Protein AF-A0A8T4JJK3-F1 (afdb_monomer_lite)

Sequence (96 aa):
MAKTKPSHKLLNNPKAQGISVNIIIIAAIALIILVVLVAVFTGRFGLFSTGVREATTCNEACAALGMEKGSSADGDKLPGFKDQSGDECYCKAKNG

Foldseek 3Di:
DDDDDDDPPPPPPPPPCPDPPVVVVVVVVVVVVVVVVCVVCVVVVVVVVVVVLVCQALQNVQVVVVWGWDDPVAFDWDPPRAHPVRHTTGTDHDPD

Structure (mmCIF, N/CA/C/O backbone):
data_AF-A0A8T4JJK3-F1
#
_entry.id   AF-A0A8T4JJK3-F1
#
loop_
_atom_site.group_PDB
_atom_site.id
_atom_site.type_symbol
_atom_site.label_atom_id
_atom_site.label_alt_id
_atom_site.label_comp_id
_atom_site.label_asym_id
_atom_site.label_entity_id
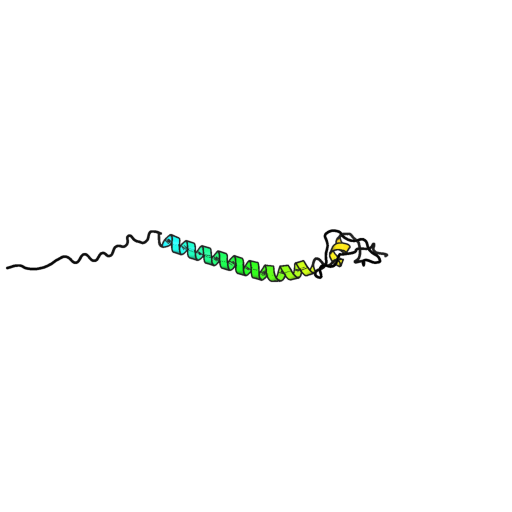_atom_site.label_seq_id
_atom_site.pdbx_PDB_ins_code
_atom_site.Cartn_x
_atom_site.Cartn_y
_atom_site.Cartn_z
_atom_site.occupancy
_atom_site.B_iso_or_equiv
_atom_site.auth_seq_id
_atom_site.auth_comp_id
_atom_site.auth_asym_id
_atom_site.auth_atom_id
_atom_site.pdbx_PDB_model_num
ATOM 1 N N . MET A 1 1 ? -46.305 -14.200 70.421 1.00 51.25 1 MET A N 1
ATOM 2 C CA . MET A 1 1 ? -46.160 -14.760 69.060 1.00 51.25 1 MET A CA 1
ATOM 3 C C . MET A 1 1 ? -45.965 -13.612 68.081 1.00 51.25 1 MET A C 1
ATOM 5 O O . MET A 1 1 ? -46.850 -12.777 68.020 1.00 51.25 1 MET A O 1
ATOM 9 N N . ALA A 1 2 ? -44.830 -13.553 67.377 1.00 51.78 2 ALA A N 1
ATOM 10 C CA . ALA A 1 2 ? -44.681 -13.016 66.014 1.00 51.78 2 ALA A CA 1
ATOM 11 C C . ALA A 1 2 ? -43.209 -13.184 65.595 1.00 51.78 2 ALA A C 1
ATOM 13 O O . ALA A 1 2 ? -42.302 -12.666 66.240 1.00 51.78 2 ALA A O 1
ATOM 14 N N . LYS A 1 3 ? -42.988 -13.986 64.554 1.00 63.91 3 LYS A N 1
ATOM 15 C CA . LYS A 1 3 ? -41.699 -14.361 63.957 1.00 63.91 3 LYS A CA 1
ATOM 16 C C . LYS A 1 3 ? -41.758 -13.918 62.483 1.00 63.91 3 LYS A C 1
ATOM 18 O O . LYS A 1 3 ? -42.844 -13.965 61.910 1.00 63.91 3 LYS A O 1
ATOM 23 N N . THR A 1 4 ? -40.602 -13.613 61.874 1.00 64.69 4 THR A N 1
ATOM 24 C CA . THR A 1 4 ? -40.352 -13.273 60.439 1.00 64.69 4 THR A CA 1
ATOM 25 C C . THR A 1 4 ? -40.566 -11.791 60.066 1.00 64.69 4 THR A C 1
ATOM 27 O O . THR A 1 4 ? -41.484 -11.168 60.574 1.00 64.69 4 THR A O 1
ATOM 30 N N . LYS A 1 5 ? -39.738 -11.112 59.254 1.00 61.78 5 LYS A N 1
ATOM 31 C CA . LYS A 1 5 ? -38.909 -11.499 58.091 1.00 61.78 5 LYS A CA 1
ATOM 32 C C . LYS A 1 5 ? -37.600 -10.678 58.023 1.00 61.78 5 LYS A C 1
ATOM 34 O O . LYS A 1 5 ? -37.671 -9.462 58.181 1.00 61.78 5 LY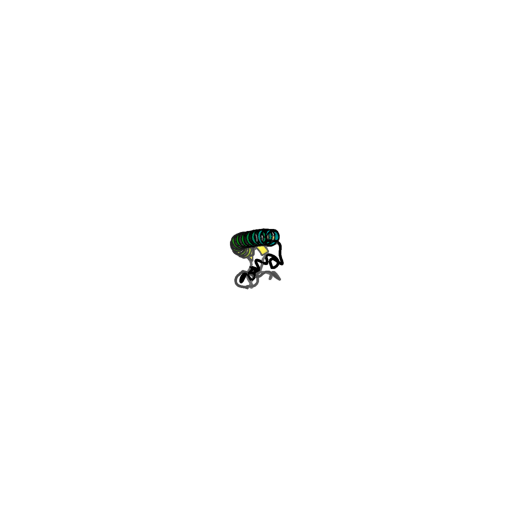S A O 1
ATOM 39 N N . PRO A 1 6 ? -36.439 -11.270 57.685 1.00 59.56 6 PRO A N 1
ATOM 40 C CA . PRO A 1 6 ? -35.289 -10.502 57.219 1.00 59.56 6 PRO A CA 1
ATOM 41 C C . PRO A 1 6 ? -35.538 -10.058 55.771 1.00 59.56 6 PRO A C 1
ATOM 43 O O . PRO A 1 6 ? -35.715 -10.884 54.874 1.00 59.56 6 PRO A O 1
ATOM 46 N N . SER A 1 7 ? -35.587 -8.746 55.545 1.00 58.62 7 SER A N 1
ATOM 47 C CA . SER A 1 7 ? -35.635 -8.149 54.211 1.00 58.62 7 SER A CA 1
ATOM 48 C C . SER A 1 7 ? -34.381 -8.546 53.440 1.00 58.62 7 SER A C 1
ATOM 50 O O . SER A 1 7 ? -33.302 -7.995 53.654 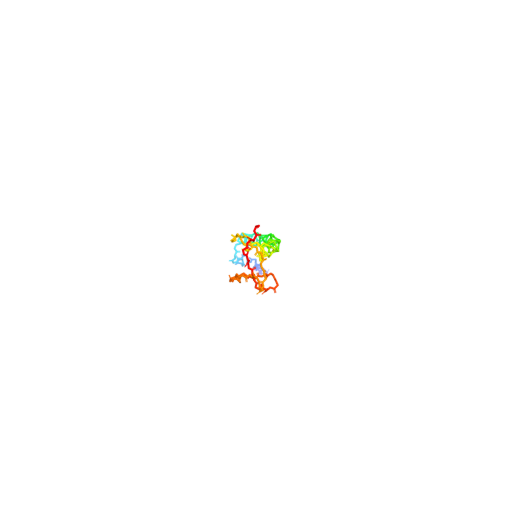1.00 58.62 7 SER A O 1
ATOM 52 N N . HIS A 1 8 ? -34.527 -9.534 52.559 1.00 57.69 8 HIS A N 1
ATOM 53 C CA . HIS A 1 8 ? -33.502 -9.954 51.619 1.00 57.69 8 HIS A CA 1
ATOM 54 C C . HIS A 1 8 ? -33.214 -8.777 50.679 1.00 57.69 8 HIS A C 1
ATOM 56 O O . HIS A 1 8 ? -33.927 -8.526 49.708 1.00 57.69 8 HIS A O 1
ATOM 62 N N . LYS A 1 9 ? -32.192 -7.999 51.035 1.00 55.88 9 LYS A N 1
ATOM 63 C CA . LYS A 1 9 ? -31.634 -6.920 50.231 1.00 55.88 9 LYS A CA 1
ATOM 64 C C . LYS A 1 9 ? -30.987 -7.574 49.009 1.00 55.88 9 LYS A C 1
ATOM 66 O O . LYS A 1 9 ? -29.821 -7.950 49.053 1.00 55.88 9 LYS A O 1
ATOM 71 N N . LEU A 1 10 ? -31.755 -7.752 47.934 1.00 56.62 10 LEU A N 1
ATOM 72 C CA . LEU A 1 10 ? -31.191 -7.989 46.607 1.00 56.62 10 LEU A CA 1
ATOM 73 C C . LEU A 1 10 ? -30.307 -6.775 46.296 1.00 56.62 10 LEU A C 1
ATOM 75 O O . LEU A 1 10 ? -30.818 -5.702 45.976 1.00 56.62 10 LEU A O 1
ATOM 79 N N . LEU A 1 11 ? -28.986 -6.922 46.419 1.00 59.50 11 LEU A N 1
ATOM 80 C CA . LEU A 1 11 ? -28.029 -5.975 45.848 1.00 59.50 11 LEU A CA 1
ATOM 81 C C . LEU A 1 11 ? -28.053 -6.116 44.319 1.00 59.50 11 LEU A C 1
ATOM 83 O O . LEU A 1 11 ? -27.128 -6.613 43.690 1.00 59.50 11 LEU A O 1
ATOM 87 N N . ASN A 1 12 ? -29.133 -5.644 43.713 1.00 62.34 12 ASN A N 1
ATOM 88 C CA . ASN A 1 12 ? -29.093 -5.087 42.374 1.00 62.34 12 ASN A CA 1
ATOM 89 C C . ASN A 1 12 ? -28.312 -3.771 42.511 1.00 62.34 12 ASN A C 1
ATOM 91 O O . ASN A 1 12 ? -28.855 -2.745 42.918 1.00 62.34 12 ASN A O 1
ATO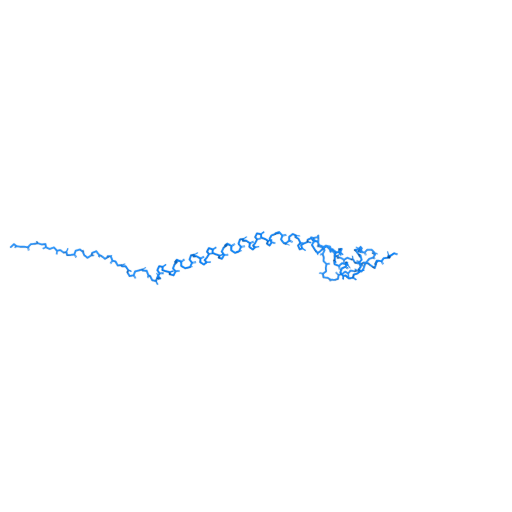M 95 N N . ASN A 1 13 ? -27.000 -3.845 42.302 1.00 61.25 13 ASN A N 1
ATOM 96 C CA . ASN A 1 13 ? -26.123 -2.688 42.293 1.00 61.25 13 ASN A CA 1
ATOM 97 C C . ASN A 1 13 ? -25.810 -2.319 40.835 1.00 61.25 13 ASN A C 1
ATOM 99 O O . ASN A 1 13 ? -24.849 -2.850 40.281 1.00 61.25 13 ASN A O 1
ATOM 103 N N . PRO A 1 14 ? -26.542 -1.385 40.204 1.00 59.19 14 PRO A N 1
ATOM 104 C CA . PRO A 1 14 ? -26.190 -0.896 38.876 1.00 59.19 14 PRO A CA 1
ATOM 105 C C . PRO A 1 14 ? -24.998 0.084 38.912 1.00 59.19 14 PRO A C 1
ATOM 107 O O . PRO A 1 14 ? -24.763 0.799 37.946 1.00 59.19 14 PRO A O 1
ATOM 110 N N . LYS A 1 15 ? -24.224 0.158 40.009 1.00 59.41 15 LYS A N 1
ATOM 111 C CA . LYS A 1 15 ? -23.083 1.089 40.141 1.00 59.41 15 LYS A CA 1
ATOM 112 C C . LYS A 1 15 ? -21.782 0.601 39.491 1.00 59.41 15 LYS A C 1
ATOM 114 O O . LYS A 1 15 ? -20.760 1.252 39.665 1.00 59.41 15 LYS A O 1
ATOM 119 N N . ALA A 1 16 ? -21.787 -0.508 38.753 1.00 59.50 16 ALA A N 1
ATOM 120 C CA . ALA A 1 16 ? -20.570 -1.073 38.162 1.00 59.50 16 ALA A CA 1
ATOM 121 C C . ALA A 1 16 ? -20.437 -0.876 36.639 1.00 59.50 16 ALA A C 1
ATOM 123 O O . ALA A 1 16 ? -19.641 -1.563 36.009 1.00 59.50 16 ALA A O 1
ATOM 124 N N . GLN A 1 17 ? -21.157 0.070 36.029 1.00 57.72 17 GLN A N 1
ATOM 125 C CA . GLN A 1 17 ? -20.790 0.563 34.696 1.00 57.72 17 GLN A CA 1
ATOM 126 C C . GLN A 1 17 ? -19.950 1.833 34.856 1.00 57.72 17 GLN A C 1
ATOM 128 O O . GLN A 1 17 ? -20.446 2.950 34.760 1.00 57.72 17 GLN A O 1
ATOM 133 N N . GLY A 1 18 ? -18.656 1.646 35.148 1.00 69.62 18 GLY A N 1
ATOM 134 C CA . GLY A 1 18 ? -17.660 2.724 35.279 1.00 69.62 18 GLY A CA 1
ATOM 135 C C . GLY A 1 18 ? -17.379 3.490 33.978 1.00 69.62 18 GLY A C 1
ATOM 136 O O . GLY A 1 18 ? -16.636 4.464 33.984 1.00 69.62 18 GLY A O 1
ATOM 137 N N . ILE A 1 19 ? -17.999 3.074 32.873 1.00 76.00 19 ILE A N 1
ATOM 138 C CA . ILE A 1 19 ? -18.021 3.759 31.586 1.00 76.00 19 ILE A CA 1
ATOM 139 C C . ILE A 1 19 ? -19.474 3.766 31.103 1.00 76.00 19 ILE A C 1
ATOM 141 O O . ILE A 1 19 ? -20.154 2.740 31.135 1.00 76.00 19 ILE A O 1
ATOM 145 N N . SER A 1 20 ? -19.957 4.938 30.684 1.00 85.12 20 SER A N 1
ATOM 146 C CA . SER A 1 20 ? -21.308 5.085 30.140 1.00 85.12 20 SER A CA 1
ATOM 147 C C . SER A 1 20 ? -21.470 4.197 28.909 1.00 85.12 20 SER A C 1
ATOM 149 O O . SER A 1 20 ? -20.618 4.214 28.019 1.00 85.12 20 SER A O 1
ATOM 151 N N . VAL A 1 21 ? -22.579 3.459 28.827 1.00 89.25 21 VAL A N 1
ATOM 152 C CA . VAL A 1 21 ? -22.909 2.589 27.681 1.00 89.25 21 VAL A CA 1
ATOM 153 C C . VAL A 1 21 ? -22.800 3.346 26.354 1.00 89.25 21 VAL A C 1
ATOM 155 O O . VAL A 1 21 ? -22.342 2.794 25.359 1.00 89.25 21 VAL A O 1
ATOM 158 N N . ASN A 1 22 ? -23.121 4.641 26.358 1.00 90.75 22 ASN A N 1
ATOM 159 C CA . ASN A 1 22 ? -23.022 5.493 25.179 1.00 90.75 22 ASN A CA 1
ATOM 160 C C . ASN A 1 22 ? -21.583 5.589 24.633 1.00 90.75 22 ASN A C 1
ATOM 162 O O . ASN A 1 22 ? -21.374 5.587 23.425 1.00 90.75 22 ASN A O 1
ATOM 166 N N . ILE A 1 23 ? -20.580 5.609 25.516 1.00 92.12 23 ILE A N 1
ATOM 167 C CA . ILE A 1 23 ? -19.163 5.640 25.129 1.00 92.12 23 ILE A CA 1
ATOM 168 C C . ILE A 1 23 ? -18.742 4.313 24.501 1.00 92.12 23 ILE A C 1
ATOM 170 O O . ILE A 1 23 ? -18.018 4.318 23.510 1.00 92.12 23 ILE A O 1
ATOM 174 N N . ILE A 1 24 ? -19.230 3.187 25.029 1.00 92.75 24 ILE A N 1
ATOM 175 C CA . ILE A 1 24 ? -18.946 1.857 24.467 1.00 92.75 24 ILE A CA 1
ATOM 176 C C . ILE A 1 24 ? -19.484 1.768 23.034 1.00 92.75 24 ILE A C 1
ATOM 178 O O . ILE A 1 24 ? -18.780 1.305 22.138 1.00 92.75 24 ILE A O 1
ATOM 182 N N . ILE A 1 25 ? -20.704 2.265 22.806 1.00 94.69 25 ILE A N 1
ATOM 183 C CA . ILE A 1 25 ? -21.336 2.281 21.480 1.00 94.69 25 ILE A CA 1
ATOM 184 C C . ILE A 1 25 ? -20.515 3.132 20.500 1.00 94.69 25 ILE A C 1
ATOM 186 O O . ILE A 1 25 ? -20.190 2.669 19.407 1.00 94.69 25 ILE A O 1
ATOM 190 N N . ILE A 1 26 ? -20.129 4.348 20.897 1.00 95.81 26 ILE A N 1
ATOM 191 C CA . ILE A 1 26 ? -19.338 5.248 20.044 1.00 95.81 26 ILE A CA 1
ATOM 192 C C . ILE A 1 26 ? -17.959 4.643 19.737 1.00 95.81 26 ILE A C 1
ATOM 194 O O . ILE A 1 26 ? -17.520 4.672 18.586 1.00 95.81 26 ILE A O 1
ATOM 198 N N . ALA A 1 27 ? -17.297 4.049 20.734 1.00 95.31 27 ALA A N 1
ATOM 199 C CA . ALA A 1 27 ? -15.991 3.414 20.564 1.00 95.31 27 ALA A CA 1
ATOM 200 C C . ALA A 1 27 ? -16.043 2.240 19.572 1.00 95.31 27 ALA A C 1
ATOM 202 O O . ALA A 1 27 ? -15.160 2.114 18.723 1.00 95.31 27 ALA A O 1
ATOM 203 N N . ALA A 1 28 ? -17.094 1.418 19.633 1.00 96.69 28 ALA A N 1
ATOM 204 C CA . ALA A 1 28 ? -17.282 0.308 18.704 1.00 96.69 28 ALA A CA 1
ATOM 205 C C . ALA A 1 28 ? -17.475 0.793 17.255 1.00 96.69 28 ALA A C 1
ATOM 207 O O . ALA A 1 28 ? -16.836 0.266 16.344 1.00 96.69 28 ALA A O 1
ATOM 208 N N . ILE A 1 29 ? -18.298 1.827 17.038 1.00 97.69 29 ILE A N 1
ATOM 209 C CA . ILE A 1 29 ? -18.524 2.403 15.700 1.00 97.69 29 ILE A CA 1
ATOM 210 C C . ILE A 1 29 ? -17.221 2.987 15.134 1.00 97.69 29 ILE A C 1
ATOM 212 O O . ILE A 1 29 ? -16.875 2.716 13.984 1.00 97.69 29 ILE A O 1
ATOM 216 N N . ALA A 1 30 ? -16.472 3.740 15.944 1.00 97.69 30 ALA A N 1
ATOM 217 C CA . ALA A 1 30 ? -15.200 4.329 15.527 1.00 97.69 30 ALA A CA 1
ATOM 218 C C . ALA A 1 30 ? -14.172 3.260 15.116 1.00 97.69 30 ALA A C 1
ATOM 220 O O . ALA A 1 30 ? -13.498 3.410 14.096 1.00 97.69 30 ALA A O 1
ATOM 221 N N . LEU A 1 31 ? -14.090 2.160 15.872 1.00 97.19 31 LEU A N 1
ATOM 222 C CA . LEU A 1 31 ? -13.191 1.048 15.566 1.00 97.19 31 LEU A CA 1
ATOM 223 C C . LEU A 1 31 ? -13.574 0.375 14.239 1.00 97.19 31 LEU A C 1
ATOM 225 O O . LEU A 1 31 ? -12.703 0.153 13.399 1.00 97.19 31 LEU A O 1
ATOM 229 N N . ILE A 1 32 ? -14.863 0.107 14.009 1.00 97.75 32 ILE A N 1
ATOM 230 C CA . ILE A 1 32 ? -15.335 -0.501 12.754 1.00 97.75 32 ILE A CA 1
ATOM 231 C C . ILE A 1 32 ? -14.961 0.373 11.554 1.00 97.75 32 ILE A C 1
ATOM 233 O O . ILE A 1 32 ? -14.418 -0.137 10.574 1.00 97.75 32 ILE A O 1
ATOM 237 N N . ILE A 1 33 ? -15.202 1.684 11.632 1.00 97.38 33 ILE A N 1
ATOM 238 C CA . ILE A 1 33 ? -14.861 2.609 10.543 1.00 97.38 33 ILE A CA 1
ATOM 239 C C . ILE A 1 33 ? -13.354 2.585 10.277 1.00 97.38 33 ILE A C 1
ATOM 241 O O . ILE A 1 33 ? -12.948 2.485 9.121 1.00 97.38 33 ILE A O 1
ATOM 245 N N . LEU A 1 34 ? -12.522 2.610 11.323 1.00 96.81 34 LEU A N 1
ATOM 246 C CA . LEU A 1 34 ? -11.069 2.536 11.172 1.00 96.81 34 LEU A CA 1
ATOM 247 C C . LEU A 1 34 ? -10.636 1.258 10.438 1.00 96.81 34 LEU A C 1
ATOM 249 O O . LEU A 1 34 ? -9.835 1.331 9.507 1.00 96.81 34 LEU A O 1
ATOM 253 N N . VAL A 1 35 ? -11.192 0.103 10.814 1.00 96.50 35 VAL A N 1
ATOM 254 C CA . VAL A 1 35 ? -10.895 -1.182 10.160 1.00 96.50 35 VAL A CA 1
ATOM 255 C C . VAL A 1 35 ? -11.318 -1.166 8.694 1.00 96.50 35 VAL A C 1
ATOM 257 O O . VAL A 1 35 ? -10.549 -1.600 7.839 1.00 96.50 35 VAL A O 1
ATOM 260 N N . VAL A 1 36 ? -12.503 -0.634 8.381 1.00 96.44 36 VAL A N 1
ATOM 261 C CA . VAL A 1 36 ? -12.993 -0.531 6.998 1.00 96.44 36 VAL A CA 1
ATOM 262 C C . VAL A 1 36 ? -12.096 0.378 6.163 1.00 96.44 36 VAL A C 1
ATOM 264 O O . VAL A 1 36 ? -11.734 0.010 5.046 1.00 96.44 36 VAL A O 1
ATOM 267 N N . LEU A 1 37 ? -11.692 1.533 6.702 1.00 95.44 37 LEU A N 1
ATOM 268 C CA . LEU A 1 37 ? -10.771 2.434 6.016 1.00 95.44 37 LEU A CA 1
ATOM 269 C C . LEU A 1 37 ? -9.450 1.725 5.731 1.00 95.44 37 LEU A C 1
ATOM 271 O O . LEU A 1 37 ? -9.052 1.662 4.572 1.00 95.44 37 LEU A O 1
ATOM 275 N N . VAL A 1 38 ? -8.805 1.139 6.744 1.00 92.75 38 VAL A N 1
ATOM 276 C CA . VAL A 1 38 ? -7.541 0.413 6.556 1.00 92.75 38 VAL A CA 1
ATOM 277 C C . VAL A 1 38 ? -7.709 -0.715 5.538 1.00 92.75 38 VAL A C 1
ATOM 279 O O . VAL A 1 38 ? -6.891 -0.820 4.637 1.00 92.75 38 VAL A O 1
ATOM 282 N N . ALA A 1 39 ? -8.787 -1.500 5.589 1.00 91.69 39 ALA A N 1
ATOM 283 C CA . ALA A 1 39 ? -9.022 -2.583 4.633 1.00 91.69 39 ALA A CA 1
ATOM 284 C C . ALA A 1 39 ? -9.174 -2.085 3.183 1.00 91.69 39 ALA A C 1
ATOM 286 O O . ALA A 1 39 ? -8.586 -2.665 2.269 1.00 91.69 39 ALA A O 1
ATOM 287 N N . VAL A 1 40 ? -9.919 -0.999 2.955 1.00 90.50 40 VAL A N 1
ATOM 288 C CA . VAL A 1 40 ? -10.092 -0.410 1.615 1.00 90.50 40 VAL A CA 1
ATOM 289 C C . VAL A 1 40 ? -8.801 0.249 1.134 1.00 90.50 40 VAL A C 1
ATOM 291 O O . VAL A 1 40 ? -8.414 0.063 -0.023 1.00 90.50 40 VAL A O 1
ATOM 294 N N . PHE A 1 41 ? -8.118 0.982 2.015 1.00 88.25 41 PHE A N 1
ATOM 295 C CA . PHE A 1 41 ? -6.832 1.597 1.714 1.00 88.25 41 PHE A CA 1
ATOM 296 C C . PHE A 1 41 ? -5.800 0.521 1.381 1.00 88.25 41 PHE A C 1
ATOM 298 O O . PHE A 1 41 ? -5.239 0.563 0.294 1.00 88.25 41 PHE A O 1
ATOM 305 N N . THR A 1 42 ? -5.603 -0.490 2.225 1.00 84.31 42 THR A N 1
ATOM 306 C CA . THR A 1 42 ? -4.688 -1.612 1.964 1.00 84.31 42 THR A CA 1
ATOM 307 C C . THR A 1 42 ? -5.077 -2.385 0.702 1.00 84.31 42 THR A C 1
ATOM 309 O O . THR A 1 42 ? -4.204 -2.704 -0.102 1.00 84.31 42 THR A O 1
ATOM 312 N N . GLY A 1 43 ? -6.370 -2.627 0.466 1.00 77.50 43 GLY A N 1
ATOM 313 C CA . GLY A 1 43 ? -6.854 -3.310 -0.736 1.00 77.50 43 GLY A CA 1
ATOM 314 C C . GLY A 1 43 ? -6.543 -2.551 -2.030 1.00 77.50 43 GLY A C 1
ATOM 315 O O . GLY A 1 43 ? -6.115 -3.154 -3.012 1.00 77.50 43 GLY A O 1
ATOM 316 N N . ARG A 1 44 ? -6.687 -1.219 -2.038 1.00 73.62 44 ARG A N 1
ATOM 317 C CA . ARG A 1 44 ? -6.317 -0.379 -3.190 1.00 73.62 44 ARG A CA 1
ATOM 318 C C . ARG A 1 44 ? -4.803 -0.173 -3.294 1.00 73.62 44 ARG A C 1
ATOM 320 O O . ARG A 1 44 ? -4.270 -0.286 -4.394 1.00 73.62 44 ARG A O 1
ATOM 327 N N . PHE A 1 45 ? -4.101 0.073 -2.187 1.00 69.81 45 PHE A N 1
ATOM 328 C CA . PHE A 1 45 ? -2.641 0.235 -2.164 1.00 69.81 45 PHE A CA 1
ATOM 329 C C . PHE A 1 45 ? -1.897 -1.031 -2.600 1.00 69.81 45 PHE A C 1
ATOM 331 O O . PHE A 1 45 ? -0.837 -0.912 -3.205 1.00 69.81 45 PHE A O 1
ATOM 338 N N . GLY A 1 46 ? -2.458 -2.225 -2.381 1.00 68.00 46 GLY A N 1
ATOM 339 C CA . GLY A 1 46 ? -1.907 -3.474 -2.913 1.00 68.00 46 GLY A CA 1
ATOM 340 C C . GLY A 1 46 ? -1.762 -3.447 -4.439 1.00 68.00 46 GLY A C 1
ATOM 341 O O . GLY A 1 46 ? -0.692 -3.755 -4.956 1.00 68.00 46 GLY A O 1
ATOM 342 N N . LEU A 1 47 ? -2.787 -2.965 -5.154 1.00 62.19 47 LEU A N 1
ATOM 343 C CA . LEU A 1 47 ? -2.751 -2.784 -6.613 1.00 62.19 47 LEU A CA 1
ATOM 344 C C . LEU A 1 47 ? -1.846 -1.621 -7.048 1.00 62.19 47 LEU A C 1
ATOM 346 O O . LEU A 1 47 ? -1.138 -1.738 -8.046 1.00 62.19 47 LEU A O 1
ATOM 350 N N . PHE A 1 48 ? -1.825 -0.518 -6.293 1.00 62.44 48 PHE A N 1
ATOM 351 C CA . PHE A 1 48 ? -0.912 0.595 -6.580 1.00 62.44 48 PHE A CA 1
ATOM 352 C C . PHE A 1 48 ? 0.559 0.220 -6.365 1.00 62.44 48 PHE A C 1
ATOM 354 O O . PHE A 1 48 ? 1.404 0.704 -7.105 1.00 62.44 48 PHE A O 1
ATOM 361 N N . SER A 1 49 ? 0.890 -0.657 -5.412 1.00 59.91 49 SER A N 1
ATOM 362 C CA . SER A 1 49 ? 2.277 -1.083 -5.188 1.00 59.91 49 SER A CA 1
ATOM 363 C C . SER A 1 49 ? 2.850 -1.840 -6.388 1.00 59.91 49 SER A C 1
ATOM 365 O O . SER A 1 49 ? 4.001 -1.620 -6.749 1.00 59.91 49 SER A O 1
ATOM 367 N N . THR A 1 50 ? 2.040 -2.655 -7.068 1.00 60.09 50 THR A N 1
ATOM 368 C CA . THR A 1 50 ? 2.440 -3.320 -8.313 1.00 60.09 50 THR A CA 1
ATOM 369 C C . THR A 1 50 ? 2.621 -2.304 -9.441 1.00 60.09 50 THR A C 1
ATOM 371 O O . THR A 1 50 ? 3.667 -2.303 -10.078 1.00 60.09 50 THR A O 1
ATOM 374 N N . GLY A 1 51 ? 1.691 -1.353 -9.594 1.00 58.28 51 GLY A N 1
ATOM 375 C CA . GLY A 1 51 ? 1.794 -0.291 -10.603 1.00 58.28 51 GLY A CA 1
ATOM 376 C C . GLY A 1 51 ? 2.953 0.691 -10.386 1.00 58.28 51 GLY A C 1
ATOM 377 O O . GLY A 1 51 ? 3.563 1.122 -11.351 1.00 58.28 51 GLY A O 1
ATOM 378 N N . VAL A 1 52 ? 3.313 1.024 -9.141 1.00 59.47 52 VAL A N 1
ATOM 379 C CA . VAL A 1 52 ? 4.484 1.874 -8.826 1.00 59.47 52 VAL A CA 1
ATOM 380 C C . VAL A 1 52 ? 5.793 1.104 -9.017 1.00 59.47 52 VAL A C 1
ATOM 382 O O . VAL A 1 52 ? 6.786 1.676 -9.465 1.00 59.47 52 VAL A O 1
ATOM 385 N N . ARG A 1 53 ? 5.795 -0.206 -8.736 1.00 55.34 53 ARG A N 1
ATOM 386 C CA . ARG A 1 53 ? 6.920 -1.082 -9.085 1.00 55.34 53 ARG A CA 1
ATOM 387 C C . ARG A 1 53 ? 7.094 -1.139 -10.608 1.00 55.34 53 ARG A C 1
ATOM 389 O O . ARG A 1 53 ? 8.226 -1.074 -11.081 1.00 55.34 53 ARG A O 1
ATOM 396 N N . GLU A 1 54 ? 6.006 -1.201 -11.375 1.00 53.19 54 GLU A N 1
ATOM 397 C CA . GLU A 1 54 ? 6.036 -1.137 -12.845 1.00 53.19 54 GLU A CA 1
ATOM 398 C C . GLU A 1 54 ? 6.336 0.252 -13.412 1.00 53.19 54 GLU A C 1
ATOM 400 O O . GLU A 1 54 ? 6.939 0.312 -14.469 1.00 53.19 54 GLU A O 1
ATOM 405 N N . ALA A 1 55 ? 6.023 1.339 -12.703 1.00 53.50 55 ALA A N 1
ATOM 406 C CA . ALA A 1 55 ? 6.310 2.713 -13.135 1.00 53.50 55 ALA A CA 1
ATOM 407 C C . ALA A 1 55 ? 7.745 3.189 -12.826 1.00 53.50 55 ALA A C 1
ATOM 409 O O . ALA A 1 55 ? 8.083 4.350 -13.056 1.00 53.50 55 ALA A O 1
ATOM 410 N N . THR A 1 56 ? 8.583 2.318 -12.252 1.00 64.81 56 THR A N 1
ATOM 411 C CA . THR A 1 56 ? 10.001 2.610 -11.989 1.00 64.81 56 THR A CA 1
ATOM 412 C C . THR A 1 56 ? 10.894 1.641 -12.758 1.00 64.81 56 THR A C 1
ATOM 414 O O . THR A 1 56 ? 11.874 1.113 -12.228 1.00 64.81 56 THR A O 1
ATOM 417 N N . THR A 1 57 ? 10.565 1.343 -14.016 1.00 78.12 57 THR A N 1
ATOM 418 C CA . THR A 1 57 ? 11.548 0.667 -14.866 1.00 78.12 57 THR A CA 1
ATOM 419 C C . THR A 1 57 ? 12.691 1.631 -15.181 1.00 78.12 57 THR A C 1
ATOM 421 O O . THR A 1 57 ? 12.492 2.840 -15.320 1.00 78.12 57 THR A O 1
ATOM 424 N N . CYS A 1 58 ? 13.909 1.108 -15.369 1.00 82.31 58 CYS A N 1
ATOM 425 C CA . CYS A 1 58 ? 15.031 1.938 -15.821 1.00 82.31 58 CYS A CA 1
ATOM 426 C C . CYS A 1 58 ? 14.710 2.701 -17.119 1.00 82.31 58 CYS A C 1
ATOM 428 O O . CYS A 1 58 ? 15.298 3.743 -17.374 1.00 82.31 58 CYS A O 1
ATOM 430 N N . ASN A 1 59 ? 13.774 2.202 -17.937 1.00 85.25 59 ASN A N 1
ATOM 431 C CA . ASN A 1 59 ? 13.347 2.869 -19.161 1.00 85.25 59 ASN A CA 1
ATOM 432 C C . ASN A 1 59 ? 12.616 4.186 -18.866 1.00 85.25 59 ASN A C 1
ATOM 434 O O . ASN A 1 59 ? 13.002 5.217 -19.405 1.00 85.25 59 ASN A O 1
ATOM 438 N N . GLU A 1 60 ? 11.635 4.187 -17.962 1.00 84.25 60 GLU A N 1
ATOM 439 C CA . GLU A 1 60 ? 10.901 5.405 -17.586 1.00 84.25 60 GLU A CA 1
ATOM 440 C C . GLU A 1 60 ? 11.809 6.422 -16.889 1.00 84.25 60 GLU A C 1
ATOM 442 O O . GLU A 1 60 ? 11.738 7.616 -17.183 1.00 84.25 60 GLU A O 1
ATOM 447 N N . ALA A 1 61 ? 12.722 5.946 -16.036 1.00 83.38 61 ALA A N 1
ATOM 448 C CA . ALA A 1 61 ? 13.707 6.796 -15.374 1.00 83.38 61 ALA A CA 1
ATOM 449 C C . ALA A 1 61 ? 14.660 7.473 -16.380 1.00 83.38 61 ALA A C 1
ATOM 451 O O . ALA A 1 61 ? 14.889 8.680 -16.294 1.00 83.38 61 ALA A O 1
ATOM 452 N N . CYS A 1 62 ? 15.170 6.734 -17.373 1.00 86.62 62 CYS A N 1
ATOM 453 C CA . CYS A 1 62 ? 15.993 7.314 -18.438 1.00 86.62 62 CYS A CA 1
ATOM 454 C C . CYS A 1 62 ? 15.173 8.231 -19.362 1.00 86.62 62 CYS A C 1
ATOM 456 O O . CYS A 1 62 ? 15.652 9.297 -19.747 1.00 86.62 62 CYS A O 1
ATOM 458 N N . ALA A 1 63 ? 13.927 7.864 -19.675 1.00 86.19 63 ALA A N 1
ATOM 459 C CA . ALA A 1 63 ? 13.044 8.643 -20.539 1.00 86.19 63 ALA A CA 1
ATOM 460 C C . ALA A 1 63 ? 12.666 10.002 -19.926 1.00 86.19 63 ALA A C 1
ATOM 462 O O . ALA A 1 63 ? 12.601 10.992 -20.655 1.00 86.19 63 ALA A O 1
ATOM 463 N N . ALA A 1 64 ? 12.493 10.082 -18.601 1.00 83.31 64 ALA A N 1
ATOM 464 C CA . ALA A 1 64 ? 12.271 11.343 -17.885 1.00 83.31 64 ALA A CA 1
ATOM 465 C C . ALA A 1 64 ? 13.451 12.325 -18.018 1.00 83.31 64 ALA A C 1
ATOM 467 O O . ALA A 1 64 ? 13.266 13.537 -17.929 1.00 83.31 64 ALA A O 1
ATOM 468 N N . LEU A 1 65 ? 14.653 11.803 -18.271 1.00 84.19 65 LEU A N 1
ATOM 469 C CA . LEU A 1 65 ? 15.868 12.579 -18.517 1.00 84.19 65 LEU A CA 1
ATOM 470 C C . LEU A 1 65 ? 16.130 12.816 -20.015 1.00 84.19 65 LEU A C 1
ATOM 472 O O . LEU A 1 65 ? 17.170 13.361 -20.375 1.00 84.19 65 LEU A O 1
ATOM 476 N N . GLY A 1 66 ? 15.219 12.395 -20.901 1.00 87.38 66 GLY A N 1
ATOM 477 C CA . GLY A 1 66 ? 15.394 12.484 -22.355 1.00 87.38 66 GLY A CA 1
ATOM 478 C C . GLY A 1 66 ? 16.372 11.454 -22.939 1.00 87.38 66 GLY A C 1
ATOM 479 O O . GLY A 1 66 ? 16.766 11.568 -24.098 1.00 87.38 66 GLY A O 1
ATOM 480 N N . MET A 1 67 ? 16.755 10.446 -22.158 1.00 88.06 67 MET A N 1
ATOM 481 C CA . MET A 1 67 ? 17.673 9.373 -22.540 1.00 88.06 67 MET A CA 1
ATOM 482 C C . MET A 1 67 ? 16.914 8.068 -22.832 1.00 88.06 67 MET A C 1
ATOM 484 O O . MET A 1 67 ? 15.709 7.955 -22.602 1.00 88.06 67 MET A O 1
ATOM 488 N N . GLU A 1 68 ? 17.606 7.062 -23.360 1.00 89.62 68 GLU A N 1
ATOM 489 C CA . GLU A 1 68 ? 17.089 5.693 -23.491 1.00 89.62 68 GLU A CA 1
ATOM 490 C C . GLU A 1 68 ? 17.786 4.742 -22.507 1.00 89.62 68 GLU A C 1
ATOM 492 O O . GLU A 1 68 ? 18.880 5.033 -22.018 1.00 89.62 68 GLU A O 1
ATOM 497 N N . LYS A 1 69 ? 17.148 3.603 -22.194 1.00 87.25 69 LYS A N 1
ATOM 498 C CA . LYS A 1 69 ? 17.752 2.558 -21.353 1.00 87.25 69 LYS A CA 1
ATOM 499 C C . LYS A 1 69 ? 19.032 2.049 -22.027 1.00 87.25 69 LYS A C 1
ATOM 501 O O . LYS A 1 69 ? 18.987 1.497 -23.125 1.00 87.25 69 LYS A O 1
ATOM 506 N N . GLY A 1 70 ? 20.160 2.234 -21.356 1.00 85.75 70 GLY A N 1
ATOM 507 C CA . GLY A 1 70 ? 21.458 1.680 -21.720 1.00 85.75 70 GLY A CA 1
ATOM 508 C C . GLY A 1 70 ? 21.762 0.386 -20.962 1.00 85.75 70 GLY A C 1
ATOM 509 O O . GLY A 1 70 ? 20.920 -0.162 -20.247 1.00 85.75 70 GLY A O 1
ATOM 510 N N . SER A 1 71 ? 22.992 -0.092 -21.118 1.00 84.88 71 SER A N 1
ATOM 511 C CA . SER A 1 71 ? 23.559 -1.215 -20.368 1.00 84.88 71 SER A CA 1
ATOM 512 C C . SER A 1 71 ? 24.884 -0.788 -19.739 1.00 84.88 71 SER A C 1
ATOM 514 O O . SER A 1 71 ? 25.432 0.250 -20.105 1.00 84.88 71 SER A O 1
ATOM 516 N N . SER A 1 72 ? 25.440 -1.608 -18.846 1.00 85.00 72 SER A N 1
ATOM 517 C CA . SER A 1 72 ? 26.739 -1.342 -18.210 1.00 85.00 72 SER A CA 1
ATOM 518 C C . SER A 1 72 ? 27.909 -1.235 -19.200 1.00 85.00 72 SER A C 1
ATOM 520 O O . SER A 1 72 ? 28.986 -0.799 -18.799 1.00 85.00 72 SER A O 1
ATOM 522 N N . ALA A 1 73 ? 27.733 -1.658 -20.455 1.00 84.19 73 ALA A N 1
ATOM 523 C CA . ALA A 1 73 ? 28.749 -1.554 -21.499 1.00 84.19 73 ALA A CA 1
ATOM 524 C C . ALA A 1 73 ? 28.714 -0.215 -22.260 1.00 84.19 73 ALA A C 1
ATOM 526 O O . ALA A 1 73 ? 29.736 0.196 -22.802 1.00 84.19 73 ALA A O 1
ATOM 527 N N . ASP A 1 74 ? 27.562 0.468 -22.294 1.00 87.38 74 ASP A N 1
ATOM 528 C CA . ASP A 1 74 ? 27.289 1.522 -23.285 1.00 87.38 74 ASP A CA 1
ATOM 529 C C . ASP A 1 74 ? 26.534 2.738 -22.716 1.00 87.38 74 ASP A C 1
ATOM 531 O O . ASP A 1 74 ? 26.151 3.631 -23.473 1.00 87.38 74 ASP A O 1
ATOM 535 N N . GLY A 1 75 ? 26.245 2.760 -21.413 1.00 85.81 75 GLY A N 1
ATOM 536 C CA . GLY A 1 75 ? 25.452 3.807 -20.771 1.00 85.81 75 GLY A CA 1
ATOM 537 C C . GLY A 1 75 ? 26.045 4.311 -19.460 1.00 85.81 75 GLY A C 1
ATOM 538 O O . GLY A 1 75 ? 26.799 3.616 -18.779 1.00 85.81 75 GLY A O 1
ATOM 539 N N . ASP A 1 76 ? 25.644 5.520 -19.091 1.00 90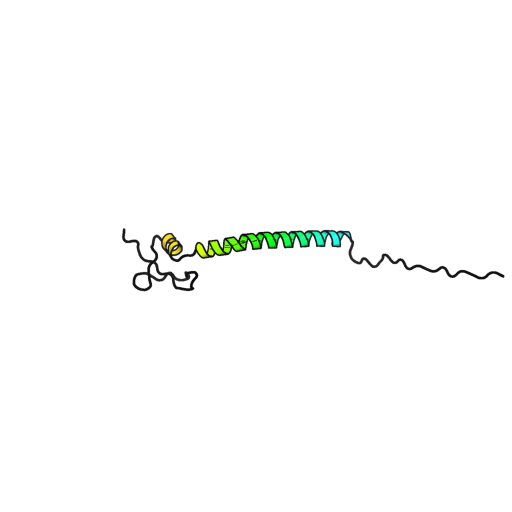.06 76 ASP A N 1
ATOM 540 C CA . ASP A 1 76 ? 25.963 6.156 -17.823 1.00 90.06 76 ASP A CA 1
ATOM 541 C C . ASP A 1 76 ? 25.045 5.621 -16.723 1.00 90.06 76 ASP A C 1
ATOM 543 O O . ASP A 1 76 ? 23.820 5.557 -16.866 1.00 90.06 76 ASP A O 1
ATOM 547 N N . LYS A 1 77 ? 25.640 5.231 -15.596 1.00 88.75 77 LYS A N 1
ATOM 548 C CA . LYS A 1 77 ? 24.901 4.751 -14.426 1.00 88.75 77 LYS A CA 1
ATOM 549 C C . LYS A 1 77 ? 24.025 5.864 -13.855 1.00 88.75 77 LYS A C 1
ATOM 551 O O . LYS A 1 77 ? 24.523 6.945 -13.545 1.00 88.75 77 LYS A O 1
ATOM 556 N N . LEU A 1 78 ? 22.750 5.565 -13.619 1.00 85.12 78 LEU A N 1
ATOM 557 C CA . LEU A 1 78 ? 21.806 6.477 -12.988 1.00 85.12 78 LEU A CA 1
ATOM 558 C C . LEU A 1 78 ? 21.803 6.263 -11.460 1.00 85.12 78 LEU A C 1
ATOM 560 O O . LEU A 1 78 ? 21.254 5.268 -10.975 1.00 85.12 78 LEU A O 1
ATOM 564 N N . PRO A 1 79 ? 22.435 7.151 -10.668 1.00 80.94 79 PRO A N 1
ATOM 565 C CA . PRO A 1 79 ? 22.577 6.945 -9.233 1.00 80.94 79 PRO A CA 1
ATOM 566 C C . PRO A 1 79 ? 21.219 6.995 -8.527 1.00 80.94 79 PRO A C 1
ATOM 568 O O . PRO A 1 79 ? 20.410 7.889 -8.758 1.00 80.94 79 PRO A O 1
ATOM 571 N N . GLY A 1 80 ? 20.984 6.032 -7.635 1.00 77.62 80 GLY A N 1
ATOM 572 C CA . GLY A 1 80 ? 19.755 5.957 -6.838 1.00 77.62 80 GLY A CA 1
ATOM 573 C C . GLY A 1 80 ? 18.568 5.291 -7.537 1.00 77.62 80 GLY A C 1
ATOM 574 O O . GLY A 1 80 ? 17.553 5.070 -6.882 1.00 77.62 80 GLY A O 1
ATOM 575 N N . PHE A 1 81 ? 18.700 4.908 -8.811 1.00 78.69 81 PHE A N 1
ATOM 576 C CA . PHE A 1 81 ? 17.694 4.130 -9.531 1.00 78.69 81 PHE A CA 1
ATOM 577 C C . PHE A 1 81 ? 18.165 2.689 -9.734 1.00 78.69 81 PHE A C 1
ATOM 579 O O . PHE A 1 81 ? 19.221 2.430 -10.317 1.00 78.69 81 PHE A O 1
ATOM 586 N N . LYS A 1 82 ? 17.358 1.750 -9.242 1.00 80.31 82 LYS A N 1
ATOM 587 C CA . LYS A 1 82 ? 17.513 0.313 -9.462 1.00 80.31 82 LYS A CA 1
ATOM 588 C C . LYS A 1 82 ? 16.225 -0.249 -10.035 1.00 80.31 82 LYS A C 1
ATOM 590 O O . LYS A 1 82 ? 15.147 0.254 -9.721 1.00 80.31 82 LYS A O 1
ATOM 595 N N . ASP A 1 83 ? 16.345 -1.276 -10.862 1.00 77.06 83 ASP A N 1
ATOM 596 C CA . ASP A 1 83 ? 15.178 -1.998 -11.356 1.00 77.06 83 ASP A CA 1
ATOM 597 C C . ASP A 1 83 ? 14.564 -2.885 -10.247 1.00 77.06 83 ASP A C 1
ATOM 599 O O . ASP A 1 83 ? 15.093 -3.006 -9.137 1.00 77.06 83 ASP A O 1
ATOM 603 N N . GLN A 1 84 ? 13.437 -3.537 -10.546 1.00 72.62 84 GLN A N 1
ATOM 604 C CA . GLN A 1 84 ? 12.780 -4.450 -9.602 1.00 72.62 84 GLN A CA 1
ATOM 605 C C . GLN A 1 84 ? 13.600 -5.705 -9.245 1.00 72.62 84 GLN A C 1
ATOM 607 O O . GLN A 1 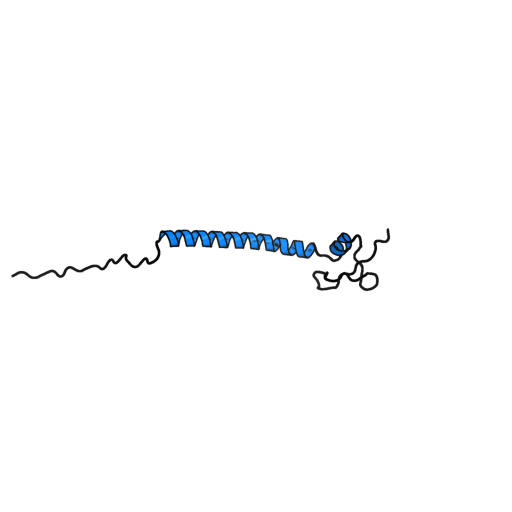84 ? 13.281 -6.370 -8.258 1.00 72.62 84 GLN A O 1
ATOM 612 N N . SER A 1 85 ? 14.624 -6.026 -10.031 1.00 73.12 85 SER A N 1
ATOM 613 C CA . SER A 1 85 ? 15.586 -7.115 -9.831 1.00 73.12 85 SER A CA 1
ATOM 614 C C . SER A 1 85 ? 16.763 -6.682 -8.940 1.00 73.12 85 SER A C 1
ATOM 616 O O . SER A 1 85 ? 17.527 -7.523 -8.470 1.00 73.12 85 SER A O 1
ATOM 618 N N . GLY A 1 86 ? 16.875 -5.381 -8.637 1.00 75.62 86 GLY A N 1
ATOM 619 C CA . GLY A 1 86 ? 17.960 -4.793 -7.849 1.00 75.62 86 GLY A CA 1
ATOM 620 C C . GLY A 1 86 ? 19.181 -4.391 -8.681 1.00 75.62 86 GLY A C 1
ATOM 621 O O . GLY A 1 86 ? 20.193 -3.963 -8.098 1.00 75.62 86 GLY A O 1
ATOM 622 N N . ASP A 1 87 ? 19.075 -4.490 -10.007 1.00 82.25 87 ASP A N 1
ATOM 623 C CA . ASP A 1 87 ? 20.130 -4.139 -10.949 1.00 82.25 87 ASP A CA 1
ATOM 624 C C . ASP A 1 87 ? 20.232 -2.623 -11.111 1.00 82.25 87 ASP A C 1
ATOM 626 O O . ASP A 1 87 ? 19.248 -1.885 -11.011 1.00 82.25 87 ASP A O 1
ATOM 630 N N . GLU A 1 88 ? 21.454 -2.142 -11.332 1.00 85.81 88 GLU A N 1
ATOM 631 C CA . GLU A 1 88 ? 21.704 -0.716 -11.521 1.00 85.81 88 GLU A CA 1
ATOM 632 C C . GLU A 1 88 ? 21.154 -0.257 -12.873 1.00 85.81 88 GLU A C 1
ATOM 634 O O . GLU A 1 88 ? 21.345 -0.914 -13.898 1.00 85.81 88 GLU A O 1
ATOM 639 N N . CYS A 1 89 ? 20.466 0.883 -12.884 1.00 87.56 89 CYS A N 1
ATOM 640 C CA . CYS A 1 89 ? 19.990 1.461 -14.130 1.00 87.56 89 CYS A CA 1
ATOM 641 C C . CYS A 1 89 ? 21.129 2.182 -14.857 1.00 87.56 89 CYS A C 1
ATOM 643 O O . CYS A 1 89 ? 21.850 2.981 -14.260 1.00 87.56 89 CYS A O 1
ATOM 645 N N . TYR A 1 90 ? 21.241 1.945 -16.163 1.00 89.62 90 TYR A N 1
ATOM 646 C CA . TYR A 1 90 ? 22.144 2.663 -17.061 1.00 89.62 90 TYR A CA 1
ATOM 647 C C . TYR A 1 90 ? 21.313 3.382 -18.122 1.00 89.62 90 TYR A C 1
ATOM 649 O O . TYR A 1 90 ? 20.355 2.811 -18.648 1.00 89.62 90 TYR A O 1
ATOM 657 N N . CYS A 1 91 ? 21.673 4.620 -18.439 1.00 90.50 91 CYS A N 1
ATOM 658 C CA . CYS A 1 91 ? 21.024 5.448 -19.451 1.00 90.50 91 CYS A CA 1
ATOM 659 C C . CYS A 1 91 ? 22.042 5.860 -20.508 1.00 90.50 91 CYS A C 1
ATOM 661 O O . CYS A 1 91 ? 23.199 6.109 -20.192 1.00 90.50 91 CYS A O 1
ATOM 663 N N . LYS A 1 92 ? 21.625 5.956 -21.766 1.00 91.69 92 LYS A N 1
ATOM 664 C CA . LYS A 1 92 ? 22.477 6.475 -22.842 1.00 91.69 92 LYS A CA 1
ATOM 665 C C . LYS A 1 92 ? 21.727 7.518 -23.661 1.00 91.69 92 LYS A C 1
ATOM 667 O O . LYS A 1 92 ? 20.494 7.520 -23.701 1.00 91.69 92 LYS A O 1
ATOM 672 N N . ALA A 1 93 ? 22.473 8.405 -24.312 1.00 89.69 93 ALA A N 1
ATOM 673 C CA . ALA A 1 93 ? 21.896 9.393 -25.214 1.00 89.69 93 ALA A CA 1
ATOM 674 C C . ALA A 1 93 ? 21.135 8.701 -26.355 1.00 89.69 93 ALA A C 1
ATOM 676 O O . ALA A 1 93 ? 21.612 7.708 -26.912 1.00 89.69 93 ALA A O 1
ATOM 677 N N . LYS A 1 94 ? 19.964 9.242 -26.712 1.00 82.56 94 LYS A N 1
ATOM 678 C CA . LYS A 1 94 ? 19.233 8.782 -27.891 1.00 82.56 94 LYS A CA 1
ATOM 679 C C . LYS A 1 94 ? 19.986 9.187 -29.150 1.00 82.56 94 LYS A C 1
ATOM 681 O O . LYS A 1 94 ? 20.065 10.374 -29.455 1.00 82.56 94 LYS A O 1
ATOM 686 N N . ASN A 1 95 ? 20.527 8.210 -29.873 1.00 72.00 95 ASN A N 1
ATOM 687 C CA . ASN A 1 95 ? 21.011 8.440 -31.230 1.00 72.00 95 ASN A CA 1
ATOM 688 C C . ASN A 1 95 ? 19.784 8.415 -32.146 1.00 72.00 95 ASN A C 1
ATOM 690 O O . ASN A 1 95 ? 19.201 7.353 -32.357 1.00 72.00 95 ASN A O 1
ATOM 694 N N . GLY A 1 96 ? 19.343 9.602 -32.568 1.00 58.19 96 GLY A N 1
ATOM 695 C CA . GLY A 1 96 ? 18.241 9.775 -33.516 1.00 58.19 96 GLY A CA 1
ATOM 696 C C . GLY A 1 96 ? 18.589 9.289 -34.913 1.00 58.19 96 GLY A C 1
ATOM 697 O O . GLY A 1 96 ? 19.773 9.417 -35.299 1.00 58.19 96 GLY A O 1
#

pLDDT: mean 78.19, std 14.12, range [51.25, 97.75]

Secondary structure (DSSP, 8-state):
-------------GGG--S-HHHHHHHHHHHHHHHHHHHHHHHHHHHHHHHHHHTT-HHHHHHHTT-EE--TTTSEEEEEEE-TTSPEEEEE----

Radius of gyration: 33.99 Å; chains: 1; bounding box: 75×27×103 Å